Protein AF-A0A354V997-F1 (afdb_monomer_lite)

Structure (mmCIF, N/CA/C/O backbone):
data_AF-A0A354V997-F1
#
_entry.id   AF-A0A354V997-F1
#
loop_
_atom_site.group_PDB
_atom_site.id
_atom_site.type_symbol
_atom_site.label_atom_id
_atom_site.label_alt_id
_atom_site.label_comp_id
_atom_site.label_asym_id
_atom_site.label_entity_id
_atom_site.label_seq_id
_atom_site.pdbx_PDB_ins_code
_atom_site.Cartn_x
_atom_site.Cartn_y
_atom_site.Cartn_z
_atom_site.occupancy
_atom_site.B_iso_or_equiv
_atom_site.auth_seq_id
_atom_site.auth_comp_id
_atom_site.auth_asym_id
_atom_site.auth_atom_id
_atom_site.pdbx_PDB_model_num
ATOM 1 N N . GLN A 1 1 ? 7.032 8.285 12.285 1.00 55.47 1 GLN A N 1
ATOM 2 C CA . GLN A 1 1 ? 6.146 9.398 11.874 1.00 55.47 1 GLN A CA 1
ATOM 3 C C . GLN A 1 1 ? 5.158 9.637 13.009 1.00 55.47 1 GLN A C 1
ATOM 5 O O . GLN A 1 1 ? 4.796 8.659 13.652 1.00 55.47 1 GLN A O 1
ATOM 10 N N . 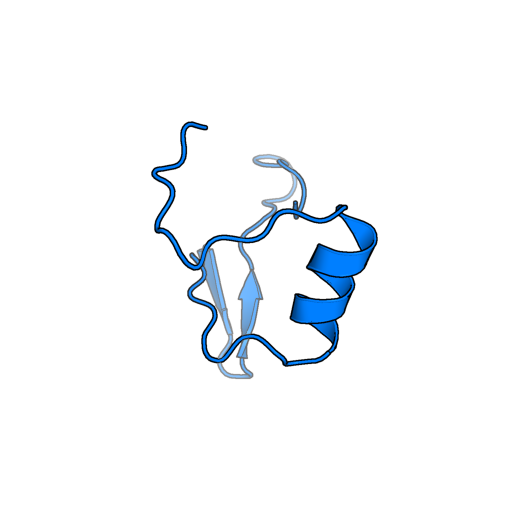THR A 1 2 ? 4.792 10.881 13.320 1.00 89.06 2 THR A N 1
ATOM 11 C CA . THR A 1 2 ? 3.822 11.179 14.390 1.00 89.06 2 THR A CA 1
ATOM 12 C C . THR A 1 2 ? 2.392 11.086 13.860 1.00 89.06 2 THR A C 1
ATOM 14 O O . THR A 1 2 ? 2.145 11.392 12.693 1.00 89.06 2 THR A O 1
ATOM 17 N N . VAL A 1 3 ? 1.463 10.641 14.707 1.00 88.06 3 VAL A N 1
ATOM 18 C CA . VAL A 1 3 ? 0.030 10.536 14.397 1.00 88.06 3 VAL A CA 1
ATOM 19 C C . VAL A 1 3 ? -0.772 11.353 15.408 1.00 88.06 3 VAL A C 1
ATOM 21 O O . VAL A 1 3 ? -0.371 11.468 16.565 1.00 88.06 3 VAL A O 1
ATOM 24 N N . THR A 1 4 ? -1.886 11.938 14.972 1.00 95.19 4 THR A N 1
ATOM 25 C CA . THR A 1 4 ? -2.864 12.582 15.859 1.00 95.19 4 THR A CA 1
ATOM 26 C C . THR A 1 4 ? -4.023 11.623 16.065 1.00 95.19 4 THR A C 1
ATOM 28 O O . THR A 1 4 ? -4.668 11.220 15.099 1.00 95.19 4 THR A O 1
ATOM 31 N N . GLU A 1 5 ? -4.281 11.255 17.315 1.00 96.25 5 GLU A N 1
ATOM 32 C CA . GLU A 1 5 ? -5.361 10.337 17.663 1.00 96.25 5 GLU A CA 1
ATOM 33 C C . GLU A 1 5 ? -6.702 11.074 17.766 1.00 96.25 5 GLU A C 1
ATOM 35 O O . GLU A 1 5 ? -6.806 12.154 18.349 1.00 96.25 5 GLU A O 1
ATOM 40 N N . LEU A 1 6 ? -7.746 10.461 17.211 1.00 97.25 6 LEU A N 1
ATOM 41 C CA . LEU A 1 6 ? -9.148 10.784 17.483 1.00 97.25 6 LEU A CA 1
ATOM 42 C C . LEU A 1 6 ? -9.709 9.811 18.537 1.00 97.25 6 LEU A C 1
ATOM 44 O O . LEU A 1 6 ? -9.199 8.693 18.636 1.00 97.25 6 LEU A O 1
ATOM 48 N N . PRO A 1 7 ? -10.802 10.138 19.254 1.00 97.56 7 PRO A N 1
ATOM 49 C CA . PRO A 1 7 ? -11.437 9.208 20.201 1.00 97.56 7 PRO A CA 1
ATOM 50 C C . PRO A 1 7 ? -11.854 7.855 19.599 1.00 97.56 7 PRO A C 1
ATOM 52 O O . PRO A 1 7 ? -12.028 6.883 20.323 1.00 97.56 7 PRO A O 1
ATOM 55 N N . THR A 1 8 ? -12.019 7.785 18.276 1.00 97.00 8 THR A N 1
ATOM 56 C CA . THR A 1 8 ? -12.371 6.572 17.521 1.00 97.00 8 THR A CA 1
ATOM 57 C C . THR A 1 8 ? -11.154 5.787 17.019 1.00 97.00 8 THR A C 1
ATOM 59 O O . THR A 1 8 ? -11.311 4.863 16.224 1.00 97.00 8 THR A O 1
ATOM 62 N N . THR A 1 9 ? -9.936 6.167 17.410 1.00 96.81 9 THR A N 1
ATOM 63 C CA . THR A 1 9 ? -8.704 5.490 16.975 1.00 96.81 9 THR A CA 1
ATOM 64 C C . THR A 1 9 ? -8.610 4.103 17.601 1.00 96.81 9 THR A C 1
ATOM 66 O O . THR A 1 9 ? -9.052 3.873 18.723 1.00 96.81 9 THR A O 1
ATOM 69 N N . SER A 1 10 ? -8.032 3.154 16.873 1.00 96.56 10 SER A N 1
ATOM 70 C CA . SER A 1 10 ? -7.743 1.809 17.368 1.00 96.56 10 SER A CA 1
ATOM 71 C C . SER A 1 10 ? -6.345 1.395 16.925 1.00 96.56 10 SER A C 1
ATOM 73 O O . SER A 1 10 ? -5.919 1.738 15.823 1.00 96.56 10 SER A O 1
ATOM 75 N N . PHE A 1 11 ? -5.648 0.647 17.778 1.00 96.69 11 PHE A N 1
ATOM 76 C CA . PHE A 1 11 ? -4.316 0.110 17.506 1.00 96.69 11 PHE A CA 1
ATOM 77 C C . PHE A 1 11 ? -4.369 -1.412 17.390 1.00 96.69 11 PHE A C 1
ATOM 79 O O . PHE A 1 11 ? -5.111 -2.073 18.114 1.00 96.69 11 PHE A O 1
ATOM 86 N N . PHE A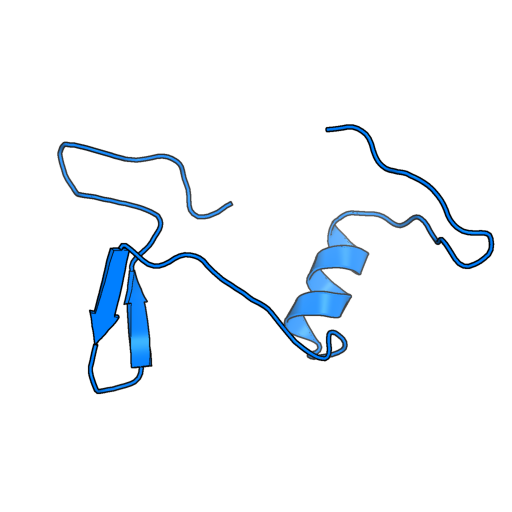 1 12 ? -3.577 -1.964 16.476 1.00 97.69 12 PHE A N 1
ATOM 87 C CA . PHE A 1 12 ? -3.490 -3.395 16.196 1.00 97.69 12 PHE A CA 1
ATOM 88 C C . PHE A 1 12 ? -2.141 -3.717 15.540 1.00 97.69 12 PHE A C 1
ATOM 90 O O . PHE A 1 12 ? -1.412 -2.815 15.124 1.00 97.69 12 PHE A O 1
ATOM 97 N N . ASP A 1 13 ? -1.789 -5.000 15.477 1.00 98.06 13 ASP A N 1
ATOM 98 C CA . ASP A 1 13 ? -0.529 -5.447 14.885 1.00 98.06 13 ASP A CA 1
ATOM 99 C C . ASP A 1 13 ? -0.504 -5.331 13.345 1.00 98.06 13 ASP A C 1
ATOM 101 O O . ASP A 1 1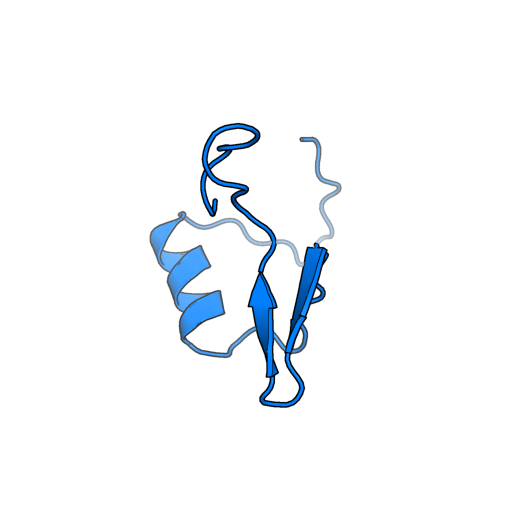3 ? -1.519 -5.118 12.672 1.00 98.06 13 ASP A O 1
ATOM 105 N N . SER A 1 14 ? 0.685 -5.492 12.760 1.00 97.62 14 SER A N 1
ATOM 106 C CA . SER A 1 14 ? 0.867 -5.419 11.307 1.00 97.62 14 SER A CA 1
ATOM 107 C C . SER A 1 14 ? 0.097 -6.506 10.551 1.00 97.62 14 SER A C 1
ATOM 109 O O . SER A 1 14 ? -0.317 -6.272 9.417 1.00 97.62 14 SER A O 1
ATOM 111 N N . ALA A 1 15 ? -0.118 -7.685 11.144 1.00 98.31 15 ALA A N 1
ATOM 112 C CA . ALA A 1 15 ? -0.826 -8.775 10.480 1.00 98.31 15 ALA A CA 1
ATOM 113 C C . ALA A 1 15 ? -2.315 -8.435 10.310 1.00 98.31 15 ALA A C 1
ATOM 115 O O . ALA A 1 15 ? -2.847 -8.566 9.204 1.00 98.31 15 ALA A O 1
ATOM 116 N N . ALA A 1 16 ? -2.956 -7.919 11.360 1.00 98.25 16 ALA A N 1
ATOM 117 C CA . ALA A 1 16 ? -4.316 -7.393 11.323 1.00 98.25 16 ALA A CA 1
ATOM 118 C C . ALA A 1 16 ? -4.435 -6.192 10.369 1.00 98.25 16 ALA A C 1
ATOM 120 O O . ALA A 1 16 ? -5.387 -6.114 9.591 1.00 98.25 16 ALA A O 1
ATOM 121 N N . SER A 1 17 ? -3.431 -5.308 10.349 1.00 97.56 17 SER A N 1
ATOM 122 C CA . SER A 1 17 ? -3.371 -4.177 9.414 1.00 97.56 17 SER A CA 1
ATOM 123 C C . SER A 1 17 ? -3.400 -4.624 7.952 1.00 97.56 17 SER A C 1
ATOM 125 O O . SER A 1 17 ? -4.290 -4.245 7.187 1.00 97.56 17 SER A O 1
ATOM 127 N N . PHE A 1 18 ? -2.492 -5.520 7.558 1.00 97.00 18 PHE A N 1
ATOM 128 C CA . PHE A 1 18 ? -2.475 -6.037 6.191 1.00 97.00 18 PHE A CA 1
ATOM 129 C C . PHE A 1 18 ? -3.662 -6.956 5.885 1.00 97.00 18 PHE A C 1
ATOM 131 O O . PHE A 1 18 ? -4.007 -7.113 4.713 1.00 97.00 18 PHE A O 1
ATOM 138 N N . ALA A 1 19 ? -4.304 -7.565 6.888 1.00 98.25 19 ALA A N 1
ATOM 139 C CA . ALA A 1 19 ? -5.569 -8.270 6.695 1.00 98.25 19 ALA A CA 1
ATOM 140 C C . ALA A 1 19 ? -6.703 -7.296 6.336 1.00 98.25 19 ALA A C 1
ATOM 142 O O . ALA A 1 19 ? -7.454 -7.577 5.406 1.00 98.25 19 ALA A O 1
ATOM 143 N N . MET A 1 20 ? -6.775 -6.128 6.983 1.00 98.19 20 MET A N 1
ATOM 144 C CA . MET A 1 20 ? -7.742 -5.076 6.650 1.00 98.19 20 MET A CA 1
ATOM 145 C C . MET A 1 20 ? -7.575 -4.585 5.204 1.00 98.19 20 MET A C 1
ATOM 147 O O . MET A 1 20 ? -8.550 -4.514 4.454 1.00 98.19 20 MET A O 1
ATOM 151 N N . VAL A 1 21 ? -6.329 -4.311 4.798 1.00 97.44 21 VAL A N 1
ATOM 152 C CA . VAL A 1 21 ? -6.001 -3.857 3.436 1.00 97.44 21 VAL A CA 1
ATOM 153 C C . VAL A 1 21 ? -6.328 -4.934 2.398 1.00 97.44 21 VAL A C 1
ATOM 155 O O . VAL A 1 21 ? -7.056 -4.665 1.445 1.00 97.44 21 VAL A O 1
ATOM 158 N N . ARG A 1 22 ? -5.842 -6.170 2.580 1.00 97.69 22 ARG A N 1
ATOM 159 C CA . ARG A 1 22 ? -6.062 -7.264 1.611 1.00 97.69 22 ARG A CA 1
ATOM 160 C C . ARG A 1 22 ? -7.504 -7.766 1.578 1.00 97.69 22 ARG A C 1
ATOM 162 O O . ARG A 1 22 ? -7.933 -8.274 0.550 1.00 97.69 22 ARG A O 1
ATOM 169 N N . GLY A 1 23 ? -8.236 -7.631 2.682 1.00 98.00 23 GLY A N 1
ATOM 170 C CA . GLY A 1 23 ? -9.652 -7.981 2.780 1.00 98.00 23 GLY A CA 1
ATOM 171 C C . GLY A 1 23 ? -10.592 -6.977 2.108 1.00 98.00 23 GLY A C 1
ATOM 172 O O . GLY A 1 23 ? -11.796 -7.208 2.089 1.00 98.00 23 GLY A O 1
ATOM 173 N N . GLY A 1 24 ? -10.074 -5.867 1.564 1.00 97.62 24 GLY A N 1
ATOM 174 C CA . GLY A 1 24 ? -10.897 -4.843 0.915 1.00 97.62 24 GLY A CA 1
ATOM 175 C C . GLY A 1 24 ? -11.743 -4.028 1.898 1.00 97.62 24 GLY A C 1
ATOM 176 O O . GLY A 1 24 ? -12.775 -3.485 1.518 1.00 97.62 24 GLY A O 1
ATOM 177 N N . HIS A 1 25 ? -11.325 -3.941 3.166 1.00 97.88 25 HIS A N 1
ATOM 178 C CA . HIS A 1 25 ? -12.049 -3.194 4.202 1.00 97.88 25 HIS A CA 1
ATOM 179 C C . HIS A 1 25 ? -11.715 -1.692 4.215 1.00 97.88 25 HIS A C 1
ATOM 181 O O . HIS A 1 25 ? -12.329 -0.930 4.957 1.00 97.88 25 HIS A O 1
ATOM 187 N N . ILE A 1 26 ? -10.757 -1.258 3.390 1.00 97.19 26 ILE A N 1
ATOM 188 C CA . ILE A 1 26 ? -10.428 0.151 3.162 1.00 97.19 26 ILE A CA 1
ATOM 189 C C . ILE A 1 26 ? -11.226 0.659 1.963 1.00 97.19 26 ILE A C 1
ATOM 191 O O . ILE A 1 26 ? -11.175 0.062 0.891 1.00 97.19 26 ILE A O 1
ATOM 195 N N . ASN A 1 27 ? -11.929 1.783 2.112 1.00 97.44 27 ASN A N 1
ATOM 196 C CA . ASN A 1 27 ? -12.782 2.296 1.038 1.00 97.44 27 ASN A CA 1
ATOM 197 C C . ASN A 1 27 ? -11.994 2.831 -0.167 1.00 97.44 27 ASN A C 1
ATOM 199 O O . ASN A 1 27 ? -12.431 2.662 -1.301 1.00 97.44 27 ASN A O 1
ATOM 203 N N . ILE A 1 28 ? -10.874 3.524 0.068 1.00 97.19 28 ILE A N 1
ATOM 204 C CA . ILE A 1 28 ? -10.091 4.209 -0.971 1.00 97.19 28 ILE A CA 1
ATOM 205 C C . ILE A 1 28 ? -8.603 4.124 -0.623 1.00 97.19 28 ILE A C 1
ATOM 207 O O . ILE A 1 28 ? -8.220 4.320 0.527 1.00 97.19 28 ILE A O 1
ATOM 211 N N . SER A 1 29 ? -7.756 3.874 -1.625 1.00 95.69 29 SER A N 1
ATOM 212 C CA . SER A 1 29 ? -6.295 3.968 -1.522 1.00 95.69 29 SER A CA 1
ATO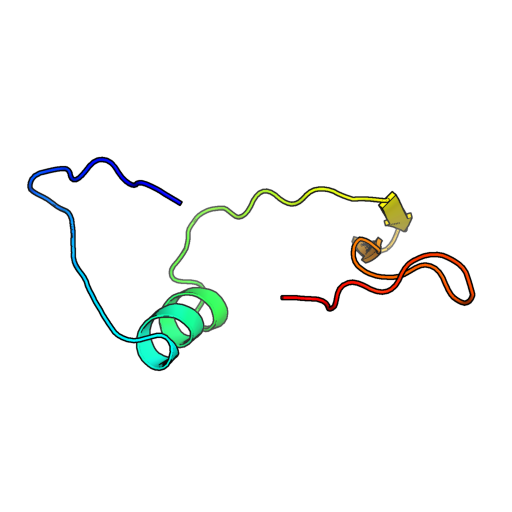M 213 C C . SER A 1 29 ? -5.757 4.904 -2.600 1.00 95.69 29 SER A C 1
ATOM 215 O O . SER A 1 29 ? -6.042 4.720 -3.780 1.00 95.69 29 SER A O 1
ATOM 217 N N . ILE A 1 30 ? -4.987 5.914 -2.192 1.00 95.75 30 ILE A N 1
ATOM 218 C CA . ILE A 1 30 ? -4.363 6.893 -3.091 1.00 95.75 30 ILE A CA 1
ATOM 219 C C . ILE A 1 30 ? -2.860 6.617 -3.110 1.00 95.75 30 ILE A C 1
ATOM 221 O O . ILE A 1 30 ? -2.219 6.601 -2.061 1.00 95.75 30 ILE A O 1
ATOM 225 N N . LEU A 1 31 ? -2.304 6.389 -4.301 1.00 96.06 31 LEU A N 1
ATOM 226 C CA . LEU A 1 31 ? -0.914 5.981 -4.504 1.00 96.06 31 LEU A CA 1
ATOM 227 C C . LEU A 1 31 ? -0.215 6.956 -5.456 1.00 96.06 31 LEU A C 1
ATOM 229 O O . LEU A 1 31 ? -0.788 7.377 -6.458 1.00 96.06 31 LEU A O 1
ATOM 233 N N . GLY A 1 32 ? 1.045 7.281 -5.164 1.00 95.19 32 GLY A N 1
ATOM 234 C CA . GLY A 1 32 ? 1.924 7.932 -6.135 1.00 95.19 32 GLY A CA 1
ATOM 235 C C . GLY A 1 32 ? 2.370 6.942 -7.214 1.00 95.19 32 GLY A C 1
ATOM 236 O O . GLY A 1 32 ? 2.587 5.764 -6.920 1.00 95.19 32 GLY A O 1
ATOM 237 N N . ALA A 1 33 ? 2.541 7.424 -8.446 1.00 95.44 33 ALA A N 1
ATOM 238 C CA . ALA A 1 33 ? 2.956 6.630 -9.599 1.00 95.44 33 ALA A CA 1
ATOM 239 C C . ALA A 1 33 ? 4.162 7.264 -10.300 1.00 95.44 33 ALA A C 1
ATOM 241 O O . ALA A 1 33 ? 4.224 8.485 -10.43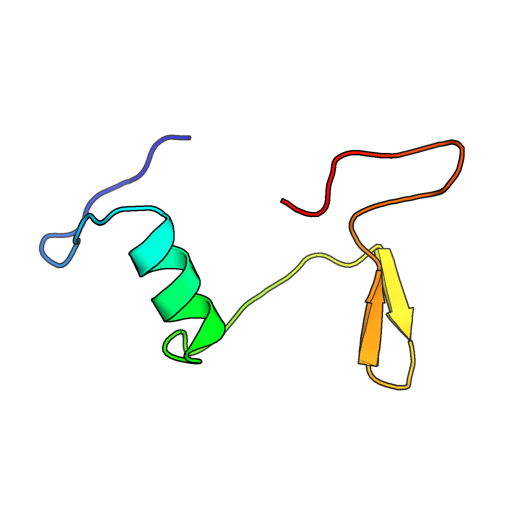7 1.00 95.44 33 ALA A O 1
ATOM 242 N N . MET A 1 34 ? 5.098 6.439 -10.775 1.00 94.75 34 MET A N 1
ATOM 243 C CA . MET A 1 34 ? 6.098 6.875 -11.758 1.00 94.75 34 MET A CA 1
ATOM 244 C C . MET A 1 34 ? 5.559 6.671 -13.174 1.00 94.75 34 MET A C 1
ATOM 246 O O . MET A 1 34 ? 5.734 7.533 -14.032 1.00 94.75 34 MET A O 1
ATOM 250 N N . GLN A 1 35 ? 4.894 5.537 -13.409 1.00 95.94 35 GLN A N 1
ATOM 251 C CA . GLN A 1 35 ? 4.229 5.204 -14.666 1.00 95.94 35 GLN A CA 1
ATOM 252 C C . GLN A 1 35 ? 2.946 4.416 -14.381 1.00 95.94 35 GLN A C 1
ATOM 254 O O . GLN A 1 35 ? 2.888 3.642 -13.421 1.00 95.94 35 GLN A O 1
ATOM 259 N N . VAL A 1 36 ? 1.940 4.619 -15.232 1.00 97.44 36 VAL A N 1
ATOM 260 C CA . VAL A 1 36 ? 0.689 3.853 -15.263 1.00 97.44 36 VAL A CA 1
ATOM 261 C C . VAL A 1 36 ? 0.441 3.453 -16.710 1.00 97.44 36 VAL A C 1
ATOM 263 O O . VAL A 1 36 ? 0.469 4.312 -17.594 1.00 97.44 36 VAL A O 1
ATOM 266 N N . ALA A 1 37 ? 0.259 2.164 -16.961 1.00 98.12 37 ALA A N 1
ATOM 267 C CA . ALA A 1 37 ? -0.044 1.656 -18.292 1.00 98.12 37 ALA A CA 1
ATOM 268 C C . ALA A 1 37 ? -1.549 1.759 -18.598 1.00 98.12 37 ALA A C 1
ATOM 270 O O . ALA A 1 37 ? -2.375 1.848 -17.691 1.00 98.12 37 ALA A O 1
ATOM 271 N N . GLU A 1 38 ? -1.921 1.727 -19.881 1.00 98.00 38 GLU A N 1
ATOM 272 C CA . GLU A 1 38 ? -3.325 1.819 -20.322 1.00 98.00 38 GLU A CA 1
ATOM 273 C C . GLU A 1 38 ? -4.204 0.695 -19.746 1.00 98.00 38 GLU A C 1
ATOM 275 O O . GLU A 1 38 ? -5.378 0.901 -19.453 1.00 98.00 38 GLU A O 1
ATOM 280 N N . ASN A 1 39 ? -3.620 -0.482 -19.514 1.00 97.81 39 ASN A N 1
ATOM 281 C CA . ASN A 1 39 ? -4.281 -1.631 -18.894 1.00 97.81 39 ASN A CA 1
ATOM 282 C C . ASN A 1 39 ? -4.407 -1.532 -17.359 1.00 97.81 39 ASN A C 1
ATOM 284 O O . ASN A 1 39 ? -4.973 -2.434 -16.745 1.00 97.81 39 ASN A O 1
ATOM 288 N N . GLY A 1 40 ? -3.885 -0.467 -16.742 1.00 97.06 40 GLY A N 1
ATOM 289 C CA . GLY A 1 40 ? -3.956 -0.230 -15.301 1.00 97.06 40 GLY A CA 1
ATOM 290 C C . GLY A 1 40 ? -2.752 -0.717 -14.490 1.00 97.06 40 GLY A C 1
ATOM 291 O O . GLY A 1 40 ? -2.772 -0.574 -13.267 1.00 97.06 40 GLY A O 1
ATOM 292 N N . ASP A 1 41 ? -1.697 -1.245 -15.120 1.00 97.81 41 A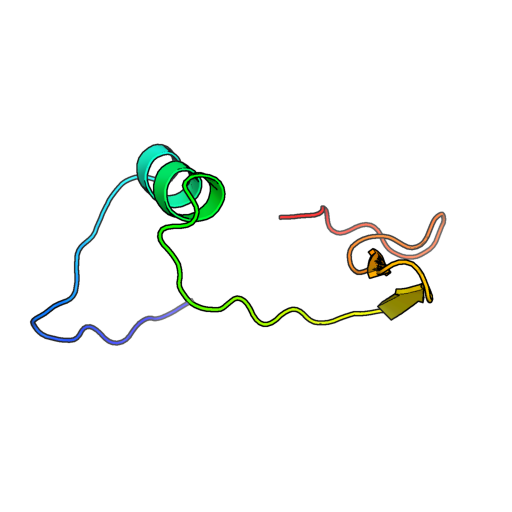SP A N 1
ATOM 293 C CA . ASP A 1 41 ? -0.483 -1.630 -14.390 1.00 97.81 41 ASP A CA 1
ATOM 294 C C . ASP A 1 41 ? 0.225 -0.396 -13.803 1.00 97.81 41 ASP A C 1
ATOM 296 O O . ASP A 1 41 ? 0.407 0.620 -14.480 1.00 97.81 41 ASP A O 1
ATOM 300 N N . LEU A 1 42 ? 0.657 -0.492 -12.540 1.00 96.31 42 LEU A N 1
ATOM 301 C CA . LEU A 1 42 ? 1.289 0.594 -11.784 1.00 96.31 42 LEU A CA 1
ATOM 302 C C . LEU A 1 42 ? 2.766 0.294 -11.498 1.00 96.31 42 LEU A C 1
ATOM 304 O O . LEU A 1 42 ? 3.097 -0.731 -10.900 1.00 96.31 42 LEU A O 1
ATOM 308 N N . ALA A 1 43 ? 3.649 1.243 -11.818 1.00 95.75 43 ALA A N 1
ATOM 309 C CA . ALA A 1 43 ? 5.061 1.203 -11.439 1.00 95.75 43 ALA A CA 1
ATOM 310 C C . ALA A 1 43 ? 5.426 2.406 -10.555 1.00 95.75 43 ALA A C 1
ATOM 312 O O . ALA A 1 43 ? 5.320 3.559 -10.985 1.00 95.75 43 ALA A O 1
ATOM 313 N N . ASN A 1 44 ? 5.860 2.155 -9.312 1.00 94.06 44 ASN A N 1
ATOM 314 C CA . ASN A 1 44 ? 6.195 3.224 -8.359 1.00 94.06 44 ASN A CA 1
ATOM 315 C C . ASN A 1 44 ? 7.307 2.917 -7.331 1.00 94.06 44 ASN A C 1
ATOM 317 O O . ASN A 1 44 ? 7.559 3.755 -6.469 1.00 94.06 44 ASN A O 1
ATOM 321 N N . TRP A 1 45 ? 7.985 1.764 -7.402 1.00 91.19 45 TRP A N 1
ATOM 322 C CA . TRP A 1 45 ? 8.882 1.309 -6.322 1.00 91.19 45 TRP A CA 1
ATOM 323 C C . TRP A 1 45 ? 10.328 0.989 -6.749 1.00 91.19 45 TRP A C 1
ATOM 325 O O . TRP A 1 45 ? 11.211 0.859 -5.895 1.00 91.19 45 TRP A O 1
ATOM 335 N N . MET A 1 46 ? 10.610 0.882 -8.054 1.00 91.81 46 MET A N 1
ATOM 336 C CA . MET A 1 46 ? 11.940 0.527 -8.563 1.00 91.81 46 MET A CA 1
ATOM 337 C C . MET A 1 46 ? 12.217 1.099 -9.959 1.00 91.81 46 MET A C 1
ATOM 339 O O . MET A 1 46 ? 11.357 1.080 -10.834 1.00 91.81 46 MET A O 1
ATOM 343 N N . ILE A 1 47 ? 13.465 1.524 -10.177 1.00 91.06 47 ILE A N 1
ATOM 344 C CA . ILE A 1 47 ? 14.074 1.758 -11.490 1.00 91.06 47 ILE A CA 1
ATOM 345 C C . ILE A 1 47 ? 15.379 0.941 -11.538 1.00 91.06 47 ILE A C 1
ATOM 347 O O . ILE A 1 47 ? 16.325 1.293 -10.818 1.00 91.06 47 ILE A O 1
ATOM 351 N N . PRO A 1 48 ? 15.471 -0.128 -12.354 1.00 88.88 48 PRO A N 1
ATOM 352 C CA . PRO A 1 48 ? 16.662 -0.974 -12.426 1.00 88.88 48 PRO A CA 1
ATOM 353 C C . PRO A 1 48 ? 17.945 -0.168 -12.675 1.00 88.88 48 PRO A C 1
ATOM 355 O O . PRO A 1 48 ? 17.998 0.689 -13.555 1.00 88.88 48 PRO A O 1
ATOM 358 N N . GLY A 1 49 ? 18.976 -0.414 -11.861 1.00 88.56 49 GLY A N 1
ATOM 359 C CA . GLY A 1 49 ? 20.272 0.270 -11.956 1.00 88.56 49 GLY A CA 1
ATOM 360 C C . GLY A 1 49 ? 20.302 1.724 -11.462 1.00 88.56 49 GLY A C 1
ATOM 361 O O . GLY A 1 49 ? 21.343 2.366 -11.576 1.00 88.56 49 GLY A O 1
ATOM 362 N N . LYS A 1 50 ? 19.196 2.261 -10.920 1.00 88.81 50 LYS A N 1
ATOM 363 C CA . LYS A 1 50 ? 19.138 3.641 -10.396 1.00 88.81 50 LYS A CA 1
ATOM 364 C C . LYS A 1 50 ? 18.478 3.754 -9.024 1.00 88.81 50 LYS A C 1
ATOM 366 O O . LYS A 1 50 ? 19.050 4.362 -8.127 1.00 88.81 50 LYS A O 1
ATOM 371 N N . MET A 1 51 ? 17.275 3.205 -8.855 1.00 80.38 51 MET A N 1
ATOM 372 C CA . MET A 1 51 ? 16.472 3.392 -7.644 1.00 80.38 51 MET A CA 1
ATOM 373 C C . MET A 1 51 ? 15.878 2.064 -7.181 1.00 80.38 51 MET A C 1
ATOM 375 O O . MET A 1 51 ? 15.104 1.448 -7.905 1.00 80.38 51 MET A O 1
ATOM 379 N N . VAL A 1 52 ? 16.200 1.654 -5.954 1.00 80.62 52 VAL A N 1
ATOM 380 C CA . VAL A 1 52 ? 15.600 0.492 -5.287 1.00 80.62 52 VAL A CA 1
ATOM 381 C C . VAL A 1 52 ? 15.334 0.877 -3.835 1.00 80.62 52 VAL A C 1
ATOM 383 O O . VAL A 1 52 ? 16.282 1.075 -3.079 1.00 80.62 52 VAL A O 1
ATOM 386 N N . LYS A 1 53 ? 14.062 1.032 -3.451 1.00 76.25 53 LYS A N 1
ATOM 387 C CA . LYS A 1 53 ? 13.671 1.359 -2.065 1.00 76.25 53 LYS A CA 1
ATOM 388 C C . LYS A 1 53 ? 12.748 0.323 -1.410 1.00 76.25 53 LYS A C 1
ATOM 390 O O . LYS A 1 53 ? 12.406 0.495 -0.251 1.00 76.25 53 LYS A O 1
ATOM 395 N N . GLY A 1 54 ? 12.418 -0.760 -2.122 1.00 80.12 54 GLY A N 1
ATOM 396 C CA . GLY A 1 54 ? 11.397 -1.723 -1.698 1.00 80.12 54 GLY A CA 1
ATOM 397 C C . GLY A 1 54 ? 9.984 -1.236 -2.032 1.00 80.12 54 GLY A C 1
ATOM 398 O O . GLY A 1 54 ? 9.771 -0.050 -2.274 1.00 80.12 54 GLY A O 1
ATOM 399 N N . MET A 1 55 ? 9.030 -2.166 -2.108 1.00 88.50 55 MET A N 1
ATOM 400 C CA . MET A 1 55 ? 7.608 -1.872 -2.358 1.00 88.50 55 MET A CA 1
ATOM 401 C C . MET A 1 55 ? 6.828 -1.502 -1.086 1.00 88.50 55 MET A C 1
ATOM 403 O O . MET A 1 55 ? 5.642 -1.184 -1.165 1.00 88.50 55 MET A O 1
ATOM 407 N N . GLY A 1 56 ? 7.494 -1.564 0.068 1.00 84.25 56 GLY A N 1
ATOM 408 C CA . GLY A 1 56 ? 6.996 -1.273 1.407 1.00 84.25 56 GLY A CA 1
ATOM 409 C C . GLY A 1 56 ? 8.151 -1.221 2.394 1.00 84.25 56 GLY A C 1
ATOM 410 O O . GLY A 1 56 ? 9.166 -1.909 2.128 1.00 84.25 56 GLY A O 1
#

Foldseek 3Di:
DDDDDDPPDDDDDPVVVVCCVVVCVDPDDDDDAPDADPVGDGDDADDPPPGHDDPD

pLDDT: mean 93.55, std 7.37, range [55.47, 98.31]

Secondary structure (DSSP, 8-state):
---PPPTT-----HHHHHHHHHTT--S------SEE-TT--EE-SEETTTEE----

Radius of gyration: 15.47 Å; chains: 1; bounding box: 33×21×40 Å

Sequence (56 aa):
QTVTELPTTSFFDSAASFAMVRGGHINISILGAMQVAENGDLANWMIPGKMVKGMG